Protein AF-A0A699TS82-F1 (afdb_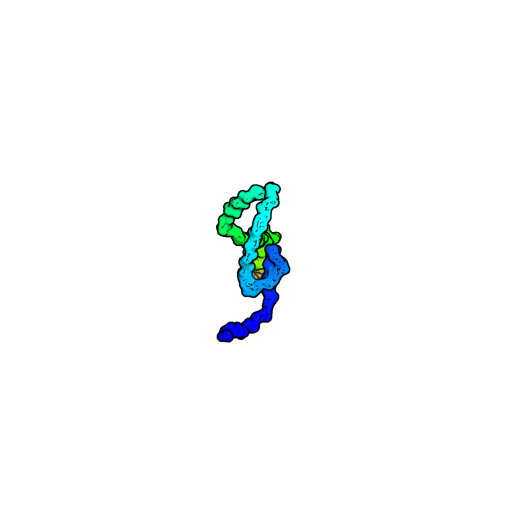monomer_lite)

pLDDT: mean 70.6, std 19.47, range [32.31, 97.19]

Radius of gyration: 47.38 Å; chains: 1; bounding box: 120×33×120 Å

Organism: Tanacetum cinerariifolium (NCBI:txid118510)

Sequence (132 aa):
PINKKAYDGSLPLCNQCKLHHSRSCTVKYGNCKKVGHIIQNFKTPATAKNQQTRTCYECGSLSHYKSECPIVKFHKHMDMIHEMVRASKPKTMQDAIEIATKLRNKRVSTLVECQTKNKKRLDNTSKKNQNQ

Secondary structure (DSSP, 8-state):
--------S-PPBPTTT--B-SS----------------------S-------B--TTT--SBS-GGG-HHHHHHHHHHHHHHHHHHS--HHHHHHHHHHHHHHHHHHHHHHHHHHHHHHHHHHHHHHHTT-

InterPro domains:
  IPR001878 Zinc finger, CCHC-type [PS50158] (56-70)
  IPR036875 Zinc finger, CCHC-type superfamily [SSF57756] (30-70)

Structure (mmCIF, N/CA/C/O backbone):
data_AF-A0A699TS82-F1
#
_entry.id   AF-A0A699TS82-F1
#
loop_
_atom_site.group_PDB
_atom_site.id
_atom_site.type_symbol
_atom_site.label_atom_id
_atom_site.label_alt_id
_atom_site.label_comp_id
_atom_site.label_asym_id
_atom_site.label_entity_id
_atom_site.label_seq_id
_atom_site.pdbx_PDB_ins_code
_atom_site.Cartn_x
_atom_site.Cartn_y
_atom_site.Cartn_z
_atom_site.occupancy
_atom_site.B_iso_or_equiv
_atom_site.auth_seq_id
_atom_site.auth_comp_id
_atom_site.auth_asym_id
_atom_site.auth_atom_id
_atom_site.pdbx_PDB_model_num
ATOM 1 N N . PRO A 1 1 ? 66.066 17.798 -40.538 1.00 48.19 1 PRO A N 1
ATOM 2 C CA . PRO A 1 1 ? 65.935 17.254 -39.167 1.00 48.19 1 PRO A CA 1
ATOM 3 C C . PRO A 1 1 ? 64.855 17.997 -38.360 1.00 48.19 1 PRO A C 1
ATOM 5 O O . PRO A 1 1 ? 65.165 18.995 -37.728 1.00 48.19 1 PRO A O 1
ATOM 8 N N . ILE A 1 2 ? 63.604 17.518 -38.391 1.00 38.41 2 ILE A N 1
ATOM 9 C CA . ILE A 1 2 ? 62.569 17.819 -37.388 1.00 38.41 2 ILE A CA 1
ATOM 10 C C . ILE A 1 2 ? 61.769 16.517 -37.187 1.00 38.41 2 ILE A C 1
ATOM 12 O O . ILE A 1 2 ? 61.080 16.044 -38.081 1.00 38.41 2 ILE A O 1
ATOM 16 N N . ASN A 1 3 ? 62.059 15.914 -36.031 1.00 35.16 3 ASN A N 1
ATOM 17 C CA . ASN A 1 3 ? 61.348 14.930 -35.207 1.00 35.16 3 ASN A CA 1
ATOM 18 C C . ASN A 1 3 ? 60.663 13.678 -35.812 1.00 35.16 3 ASN A C 1
ATOM 20 O O . ASN A 1 3 ? 59.538 13.681 -36.298 1.00 35.16 3 ASN A O 1
ATOM 24 N N . LYS A 1 4 ? 61.284 12.526 -35.514 1.00 48.78 4 LYS A N 1
ATOM 25 C CA . LYS A 1 4 ? 60.573 11.272 -35.233 1.00 48.78 4 LYS A CA 1
ATOM 26 C C . LYS A 1 4 ? 59.625 11.496 -34.046 1.00 48.78 4 LYS A C 1
ATOM 28 O O . LYS A 1 4 ? 60.084 11.833 -32.956 1.00 48.78 4 LYS A O 1
ATOM 33 N N . LYS A 1 5 ? 58.329 11.255 -34.235 1.00 46.62 5 LYS A N 1
ATOM 34 C CA . LYS A 1 5 ? 57.429 10.840 -33.153 1.00 46.62 5 LYS A CA 1
ATOM 35 C C . LYS A 1 5 ? 56.789 9.522 -33.562 1.00 46.62 5 LYS A C 1
ATOM 37 O O . LYS A 1 5 ? 56.192 9.426 -34.629 1.00 46.62 5 LYS A O 1
ATOM 42 N N . ALA A 1 6 ? 56.995 8.516 -32.721 1.00 49.28 6 ALA A N 1
ATOM 43 C CA . ALA A 1 6 ? 56.302 7.245 -32.782 1.00 49.28 6 ALA A CA 1
ATOM 44 C C . ALA A 1 6 ? 54.793 7.490 -32.649 1.00 49.28 6 ALA A C 1
ATOM 46 O O . ALA A 1 6 ? 54.363 8.217 -31.753 1.00 4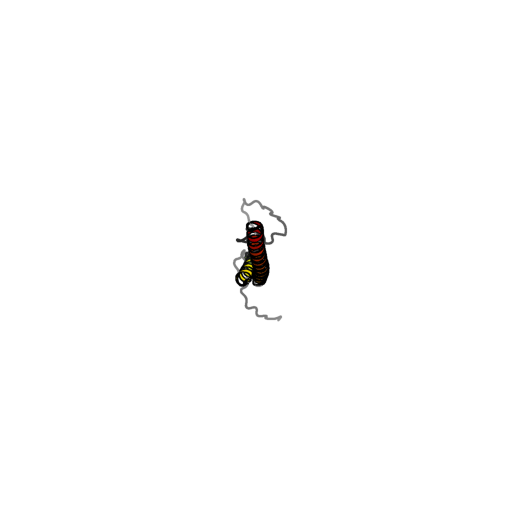9.28 6 ALA A O 1
ATOM 47 N N . TYR A 1 7 ? 54.005 6.886 -33.534 1.00 43.22 7 TYR A N 1
ATOM 48 C CA . TYR A 1 7 ? 52.602 6.623 -33.261 1.00 43.22 7 TYR A CA 1
ATOM 49 C C . TYR A 1 7 ? 52.289 5.202 -33.714 1.00 43.22 7 TYR A C 1
ATOM 51 O O . TYR A 1 7 ? 52.394 4.864 -34.892 1.00 43.22 7 TYR A O 1
ATOM 59 N N . ASP A 1 8 ? 51.984 4.394 -32.712 1.00 45.22 8 ASP A N 1
ATOM 60 C CA . ASP A 1 8 ? 51.622 2.990 -32.753 1.00 45.22 8 ASP A CA 1
ATOM 61 C C . ASP A 1 8 ? 50.093 2.913 -32.842 1.00 45.22 8 ASP A C 1
ATOM 63 O O . ASP A 1 8 ? 49.381 2.943 -31.839 1.00 45.22 8 ASP A O 1
ATOM 67 N N . GLY A 1 9 ? 49.574 2.977 -34.067 1.00 54.72 9 GLY A N 1
ATOM 68 C CA . GLY A 1 9 ? 48.139 2.968 -34.326 1.00 54.72 9 GLY A CA 1
ATOM 69 C C . GLY A 1 9 ? 47.851 2.742 -35.803 1.00 54.72 9 GLY A C 1
ATOM 70 O O . GLY A 1 9 ? 48.459 3.373 -36.669 1.00 54.72 9 GLY A O 1
ATOM 71 N N . SER A 1 10 ? 46.937 1.819 -36.103 1.00 54.81 10 SER A N 1
ATOM 72 C CA . SER A 1 10 ? 46.523 1.479 -37.464 1.00 54.81 10 SER A CA 1
ATOM 73 C C . SER A 1 10 ? 46.065 2.738 -38.208 1.00 54.81 10 SER A C 1
ATOM 75 O O . SER A 1 10 ? 45.036 3.327 -37.883 1.00 54.81 10 SER A O 1
ATOM 77 N N . LEU A 1 11 ? 46.845 3.170 -39.200 1.00 59.19 11 LEU A N 1
ATOM 78 C CA . LEU A 1 11 ? 46.515 4.302 -40.069 1.00 59.19 11 LEU A CA 1
ATOM 79 C C . LEU A 1 11 ? 45.097 4.114 -40.648 1.00 59.19 11 LEU A C 1
ATOM 81 O O . LEU A 1 11 ? 44.774 2.999 -41.058 1.00 59.19 11 LEU A O 1
ATOM 85 N N . PRO A 1 12 ? 44.234 5.142 -40.724 1.00 60.56 12 PRO A N 1
ATOM 86 C CA . PRO A 1 12 ? 42.902 4.972 -41.295 1.00 60.56 12 PRO A CA 1
ATOM 87 C C . PRO A 1 12 ? 43.003 4.591 -42.780 1.00 60.56 12 PRO A C 1
ATOM 89 O O . PRO A 1 12 ? 43.691 5.250 -43.564 1.00 60.56 12 PRO A O 1
ATOM 92 N N . LEU A 1 13 ? 42.325 3.505 -43.162 1.00 55.41 13 LEU A N 1
ATOM 93 C CA . LEU A 1 13 ? 42.234 3.058 -44.550 1.00 55.41 13 LEU A CA 1
ATOM 94 C C . LEU A 1 13 ? 41.359 4.036 -45.338 1.00 55.41 13 LEU A C 1
ATOM 96 O O . LEU A 1 13 ? 40.202 4.279 -44.989 1.00 55.41 13 LEU A O 1
ATOM 100 N N . CYS A 1 14 ? 41.880 4.575 -46.435 1.00 61.41 14 CYS A N 1
ATOM 101 C CA . CYS A 1 14 ? 41.070 5.390 -47.325 1.00 61.41 14 CYS A CA 1
ATOM 102 C C . CYS A 1 14 ? 40.180 4.494 -48.201 1.00 61.41 14 CYS A C 1
ATOM 104 O O . CYS A 1 14 ? 40.668 3.730 -49.035 1.00 61.41 14 CYS A O 1
ATOM 106 N N . ASN A 1 15 ? 38.856 4.629 -48.071 1.00 55.56 15 ASN A N 1
ATOM 107 C CA . ASN A 1 15 ? 37.900 3.840 -48.856 1.00 55.56 15 ASN A CA 1
ATOM 108 C C . ASN A 1 15 ? 37.988 4.087 -50.372 1.00 55.56 15 ASN A C 1
ATOM 110 O O . ASN A 1 15 ? 37.613 3.191 -51.133 1.00 55.56 15 ASN A O 1
ATOM 114 N N . GLN A 1 16 ? 38.490 5.258 -50.789 1.00 60.66 16 GLN A N 1
ATOM 115 C CA . GLN A 1 16 ? 38.621 5.658 -52.194 1.00 60.66 16 GLN A CA 1
ATOM 116 C C . GLN A 1 16 ? 39.860 5.067 -52.882 1.00 60.66 16 GLN A C 1
ATOM 118 O O . GLN A 1 16 ? 39.746 4.633 -54.022 1.00 60.66 16 GLN A O 1
ATOM 123 N N . CYS A 1 17 ? 41.023 5.021 -52.220 1.00 64.25 17 CYS A N 1
ATOM 124 C CA . CYS A 1 17 ? 42.268 4.518 -52.826 1.00 64.25 17 CYS A CA 1
ATOM 125 C C . CYS A 1 17 ? 42.749 3.164 -52.278 1.00 64.25 17 CYS A C 1
ATOM 127 O O . CYS A 1 17 ? 43.729 2.632 -52.785 1.00 64.25 17 CYS A O 1
ATOM 129 N N . LYS A 1 18 ? 42.072 2.603 -51.265 1.00 66.12 18 LYS A N 1
ATOM 130 C CA . LYS A 1 18 ? 42.423 1.334 -50.595 1.00 66.12 18 LYS A CA 1
ATOM 131 C C . LYS A 1 18 ? 43.840 1.297 -49.997 1.00 66.12 18 LYS A C 1
ATOM 133 O O . LYS A 1 18 ? 44.406 0.222 -49.841 1.00 66.12 18 LYS A O 1
ATOM 138 N N . LEU A 1 19 ? 44.401 2.449 -49.624 1.00 59.16 19 LEU A N 1
ATOM 139 C CA . LEU A 1 19 ? 45.713 2.559 -48.978 1.00 59.16 19 LEU A CA 1
ATOM 140 C C . LEU A 1 19 ? 45.624 3.258 -47.615 1.00 59.16 19 LEU A C 1
ATOM 142 O O . LEU A 1 19 ? 44.696 4.025 -47.336 1.00 59.16 19 LEU A O 1
ATOM 146 N N . HIS A 1 20 ? 46.615 2.976 -46.770 1.00 57.66 20 HIS A N 1
ATOM 147 C CA . HIS A 1 20 ? 46.794 3.566 -45.447 1.00 57.66 20 HIS A CA 1
ATOM 148 C C . HIS A 1 20 ? 47.672 4.821 -45.545 1.00 57.66 20 HIS A C 1
ATOM 150 O O . HIS A 1 20 ? 48.809 4.751 -46.012 1.00 57.66 20 HIS A O 1
ATOM 156 N N . HIS A 1 21 ? 47.168 5.971 -45.093 1.00 59.41 21 HIS A N 1
ATOM 157 C CA . HIS A 1 21 ? 47.900 7.239 -45.153 1.00 59.41 21 HIS A CA 1
ATOM 158 C C . HIS A 1 21 ? 47.938 7.927 -43.787 1.00 59.41 21 HIS A C 1
ATOM 160 O O . HIS A 1 21 ? 46.962 7.916 -43.044 1.00 59.41 21 HIS A O 1
ATOM 166 N N . SER A 1 22 ? 49.068 8.563 -43.471 1.00 44.47 22 SER A N 1
ATOM 167 C CA . SER A 1 22 ? 49.269 9.350 -42.242 1.00 44.47 22 SER A CA 1
ATOM 168 C C . SER A 1 22 ? 48.753 10.789 -42.338 1.00 44.47 22 SER A C 1
ATOM 170 O O . SER A 1 22 ? 48.759 11.518 -41.348 1.00 44.47 22 SER A O 1
ATOM 172 N N . ARG A 1 23 ? 48.290 11.208 -43.522 1.00 53.88 23 ARG A N 1
ATOM 173 C CA . ARG A 1 23 ? 47.688 12.519 -43.807 1.00 53.88 23 ARG A CA 1
ATOM 174 C C . ARG A 1 23 ? 46.455 12.371 -44.702 1.00 53.88 23 ARG A C 1
ATOM 176 O O . ARG A 1 23 ? 46.252 11.325 -45.316 1.00 53.88 23 ARG A O 1
ATOM 183 N N . SER A 1 24 ? 45.648 13.433 -44.772 1.00 52.69 24 SER A N 1
ATOM 184 C CA . SER A 1 24 ? 44.478 13.538 -45.650 1.00 52.69 24 SER A CA 1
ATOM 185 C C . SER A 1 24 ? 44.846 13.217 -47.102 1.00 52.69 24 SER A C 1
ATOM 187 O O . SER A 1 24 ? 45.826 13.720 -47.646 1.00 52.69 24 SER A O 1
ATOM 189 N N . CYS A 1 25 ? 44.067 12.322 -47.708 1.00 55.59 25 CYS A N 1
ATOM 190 C CA . CYS A 1 25 ? 44.349 11.759 -49.020 1.00 55.59 25 CYS A CA 1
ATOM 191 C C . CYS A 1 25 ? 44.026 12.779 -50.124 1.00 55.59 25 CYS A C 1
ATOM 193 O O . CYS A 1 25 ? 42.860 13.061 -50.392 1.00 55.59 25 CYS A O 1
ATOM 195 N N . THR A 1 26 ? 45.048 13.337 -50.773 1.00 52.75 26 THR A N 1
ATOM 196 C CA . THR A 1 26 ? 44.892 14.292 -51.885 1.00 52.75 26 THR A CA 1
ATOM 197 C C . THR A 1 26 ? 44.866 13.560 -53.232 1.00 52.75 26 THR A C 1
ATOM 199 O O . THR A 1 26 ? 45.722 13.776 -54.089 1.00 52.75 26 THR A O 1
ATOM 202 N N . VAL A 1 27 ? 43.914 12.644 -53.430 1.00 56.28 27 VAL A N 1
ATOM 203 C CA . VAL A 1 27 ? 43.774 11.919 -54.706 1.00 56.28 27 VAL A CA 1
ATOM 204 C C . VAL A 1 27 ? 43.010 12.785 -55.709 1.00 56.28 27 VAL A C 1
ATOM 206 O O . VAL A 1 27 ? 41.825 13.059 -55.541 1.00 56.28 27 VAL A O 1
ATOM 209 N N . LYS A 1 28 ? 43.695 13.217 -56.772 1.00 50.22 28 LYS A N 1
ATOM 210 C CA . LYS A 1 28 ? 43.083 13.860 -57.943 1.00 50.22 28 LYS A CA 1
ATOM 211 C C . LYS A 1 28 ? 42.791 12.787 -58.994 1.00 50.22 28 LYS A C 1
ATOM 213 O O . LYS A 1 28 ? 43.728 12.236 -59.562 1.00 50.22 28 LYS A O 1
ATOM 218 N N . TYR A 1 29 ? 41.519 12.495 -59.264 1.00 45.28 29 TYR A N 1
ATOM 219 C CA . TYR A 1 29 ? 41.133 11.620 -60.378 1.00 45.28 29 TYR A CA 1
ATOM 220 C C . TYR A 1 29 ? 40.921 12.443 -61.652 1.00 45.28 29 TYR A C 1
ATOM 222 O O . TYR A 1 29 ? 40.102 13.360 -61.681 1.00 45.28 29 TYR A O 1
ATOM 230 N N . GLY A 1 30 ? 41.663 12.106 -62.707 1.00 47.84 30 GLY A N 1
ATOM 231 C CA . GLY A 1 30 ? 41.449 12.621 -64.053 1.00 47.84 30 GLY A CA 1
ATOM 232 C C . GLY A 1 30 ? 40.405 11.781 -64.788 1.00 47.84 30 GLY A C 1
ATOM 233 O O . GLY A 1 30 ? 40.613 10.595 -65.013 1.00 47.84 30 GLY A O 1
ATOM 234 N N . ASN A 1 31 ? 39.322 12.437 -65.208 1.00 39.66 31 ASN A N 1
ATOM 235 C CA . ASN A 1 31 ? 38.411 12.028 -66.284 1.00 39.66 31 ASN A CA 1
ATOM 236 C C . ASN A 1 31 ? 37.437 10.864 -65.999 1.00 39.66 31 ASN A C 1
ATOM 238 O O . ASN A 1 31 ? 37.502 9.809 -66.628 1.00 39.66 31 ASN A O 1
ATOM 242 N N . CYS A 1 32 ? 36.410 11.111 -65.179 1.00 40.19 32 CYS A N 1
ATOM 243 C CA . CYS A 1 32 ? 35.167 10.332 -65.237 1.00 40.19 32 CYS A CA 1
ATOM 244 C C . CYS A 1 32 ? 34.369 10.698 -66.505 1.00 40.19 32 CYS A C 1
ATOM 246 O O . CYS A 1 32 ? 33.495 11.560 -66.474 1.00 40.19 32 CYS A O 1
ATOM 248 N N . LYS A 1 33 ? 34.656 10.041 -67.634 1.00 43.47 33 LYS A N 1
ATOM 249 C CA . LYS A 1 33 ? 33.752 9.989 -68.795 1.00 43.47 33 LYS A CA 1
ATOM 250 C C . LYS A 1 33 ? 32.943 8.693 -68.731 1.00 43.47 33 LYS A C 1
ATOM 252 O O . LYS A 1 33 ? 33.384 7.686 -69.271 1.00 43.47 33 LYS A O 1
ATOM 257 N N . LYS A 1 34 ? 31.773 8.709 -68.087 1.00 36.84 34 LYS A N 1
ATOM 258 C CA . LYS A 1 34 ? 30.682 7.754 -68.352 1.00 36.84 34 LYS A CA 1
ATOM 259 C C . LYS A 1 34 ? 29.342 8.394 -67.983 1.00 36.84 34 LYS A C 1
ATOM 261 O O . LYS A 1 34 ? 29.134 8.832 -66.857 1.00 36.84 34 LYS A O 1
ATOM 266 N N . VAL A 1 35 ? 28.494 8.497 -69.004 1.00 41.03 35 VAL A N 1
ATOM 267 C CA . VAL A 1 35 ? 27.107 8.968 -68.979 1.00 41.03 35 VAL A CA 1
ATOM 268 C C . VAL A 1 35 ? 26.287 8.092 -68.036 1.00 41.03 35 VAL A C 1
ATOM 270 O O . VAL A 1 35 ? 26.382 6.870 -68.104 1.00 41.03 35 VAL A O 1
ATOM 273 N N . GLY A 1 36 ? 25.463 8.730 -67.203 1.00 41.66 36 GLY A N 1
ATOM 274 C CA . GLY A 1 36 ? 24.403 8.053 -66.459 1.00 41.66 36 GLY A CA 1
ATOM 275 C C . GLY A 1 36 ? 24.648 7.883 -64.964 1.00 41.66 36 GLY A C 1
ATOM 276 O O . GLY A 1 36 ? 24.508 6.783 -64.469 1.00 41.66 36 GLY A O 1
ATOM 277 N N . HIS A 1 37 ? 24.949 8.957 -64.233 1.00 32.31 37 HIS A N 1
ATOM 278 C CA . HIS A 1 37 ? 24.420 9.143 -62.879 1.00 32.31 37 HIS A CA 1
ATOM 279 C C . HIS A 1 37 ? 24.237 10.644 -62.660 1.00 32.31 37 HIS A C 1
ATOM 281 O O . HIS A 1 37 ? 25.196 11.413 -62.613 1.00 32.31 37 HIS A O 1
ATOM 287 N N . ILE A 1 38 ? 22.973 11.059 -62.608 1.00 39.62 38 ILE A N 1
ATOM 288 C CA . ILE A 1 38 ? 22.551 12.404 -62.229 1.00 39.62 38 ILE A CA 1
ATOM 289 C C . ILE A 1 38 ? 23.209 12.724 -60.883 1.00 39.62 38 ILE A C 1
ATOM 291 O O . ILE A 1 38 ? 23.088 11.948 -59.935 1.00 39.62 38 ILE A O 1
ATOM 295 N N . ILE A 1 39 ? 23.910 13.859 -60.806 1.00 41.28 39 ILE A N 1
ATOM 296 C CA . ILE A 1 39 ? 24.359 14.445 -59.543 1.00 41.28 39 ILE A CA 1
ATOM 297 C C . ILE A 1 39 ? 23.090 14.823 -58.785 1.00 41.28 39 ILE A C 1
ATOM 299 O O . ILE A 1 39 ? 22.565 15.929 -58.918 1.00 41.28 39 ILE A O 1
ATOM 303 N N . GLN A 1 40 ? 22.566 13.889 -57.998 1.00 45.66 40 GLN A N 1
ATOM 304 C CA . GLN A 1 40 ? 21.637 14.242 -56.949 1.00 45.66 40 GLN A CA 1
ATOM 305 C C . GLN A 1 40 ? 22.485 14.924 -55.883 1.00 45.66 40 GLN A C 1
ATOM 307 O O . GLN A 1 40 ? 23.100 14.283 -55.033 1.00 45.66 40 GLN A O 1
ATOM 312 N N . ASN A 1 41 ? 22.575 16.251 -55.991 1.00 42.34 41 ASN A N 1
ATOM 313 C CA . ASN A 1 41 ? 22.978 17.114 -54.897 1.00 42.34 41 ASN A CA 1
ATOM 314 C C . ASN A 1 41 ? 21.979 16.890 -53.754 1.00 42.34 41 ASN A C 1
ATOM 316 O O . ASN A 1 41 ? 21.072 17.693 -53.547 1.00 42.34 41 ASN A O 1
ATOM 320 N N . PHE A 1 42 ? 22.140 15.807 -52.991 1.00 37.72 42 PHE A N 1
ATOM 321 C CA . PHE A 1 42 ? 21.587 15.712 -51.650 1.00 37.72 42 PHE A CA 1
ATOM 322 C C . PHE A 1 42 ? 22.420 16.616 -50.751 1.00 37.72 42 PHE A C 1
ATOM 324 O O . PHE A 1 42 ? 23.210 16.196 -49.909 1.00 37.72 42 PHE A O 1
ATOM 331 N N . LYS A 1 43 ? 22.210 17.915 -50.948 1.00 54.84 43 LYS A N 1
ATOM 332 C CA . LYS A 1 43 ? 22.258 18.853 -49.849 1.00 54.84 43 LYS A CA 1
ATOM 333 C C . LYS A 1 43 ? 21.063 18.505 -48.964 1.00 54.84 43 LYS A C 1
ATOM 335 O O . LYS A 1 43 ? 19.946 18.932 -49.227 1.00 54.84 43 LYS A O 1
ATOM 340 N N . THR A 1 44 ? 21.308 17.715 -47.929 1.00 44.91 44 THR A N 1
ATOM 341 C CA . THR A 1 44 ? 20.404 17.599 -46.780 1.00 44.91 44 THR A CA 1
ATOM 342 C C . THR A 1 44 ? 21.179 17.938 -45.510 1.00 44.91 44 THR A C 1
ATOM 344 O O . THR A 1 44 ? 22.394 17.730 -45.459 1.00 44.91 44 THR A O 1
ATOM 347 N N . PRO A 1 45 ? 20.513 18.585 -44.541 1.00 39.50 45 PRO A N 1
ATOM 348 C CA . PRO A 1 45 ? 21.130 19.528 -43.624 1.00 39.50 45 PRO A CA 1
ATOM 349 C C . PRO A 1 45 ? 21.935 18.824 -42.540 1.00 39.50 45 PRO A C 1
ATOM 351 O O . PRO A 1 45 ? 21.684 17.671 -42.193 1.00 39.50 45 PRO A O 1
ATOM 354 N N . ALA A 1 46 ? 22.851 19.576 -41.935 1.00 47.38 46 ALA A N 1
ATOM 355 C CA . ALA A 1 46 ? 23.306 19.295 -40.585 1.00 47.38 46 ALA A CA 1
ATOM 356 C C . ALA A 1 46 ? 22.103 18.924 -39.690 1.00 47.38 46 ALA A C 1
ATOM 358 O O . ALA A 1 46 ? 21.092 19.619 -39.722 1.00 47.38 46 ALA A O 1
ATOM 359 N N . THR A 1 47 ? 22.262 17.869 -38.882 1.00 52.38 47 THR A N 1
ATOM 360 C CA . THR A 1 47 ? 21.311 17.250 -37.929 1.00 52.38 47 THR A CA 1
ATOM 361 C C . THR A 1 47 ? 20.569 15.996 -38.404 1.00 52.38 47 THR A C 1
ATOM 363 O O . THR A 1 47 ? 19.365 15.975 -38.610 1.00 52.38 47 THR A O 1
ATOM 366 N N . ALA A 1 48 ? 21.272 14.868 -38.373 1.00 48.03 48 ALA A N 1
ATOM 367 C CA . ALA A 1 48 ? 20.662 13.626 -37.917 1.00 48.03 48 ALA A CA 1
ATOM 368 C C . ALA A 1 48 ? 21.540 13.090 -36.789 1.00 48.03 48 ALA A C 1
ATOM 370 O O . ALA A 1 48 ? 22.500 12.360 -37.019 1.00 48.03 48 ALA A O 1
ATOM 371 N N . LYS A 1 49 ? 21.239 13.498 -35.547 1.00 49.28 49 LYS A N 1
ATOM 372 C CA . LYS A 1 49 ? 21.629 12.677 -34.399 1.00 49.28 49 LYS A CA 1
ATOM 373 C C . LYS A 1 49 ? 21.044 11.304 -34.704 1.00 49.28 49 LYS A C 1
ATOM 375 O O . LYS A 1 49 ? 19.833 11.186 -34.848 1.00 49.28 49 LYS A O 1
ATOM 380 N N . ASN A 1 50 ? 21.896 10.311 -34.866 1.00 50.81 50 ASN A N 1
ATOM 381 C CA . ASN A 1 50 ? 21.570 8.897 -34.899 1.00 50.81 50 ASN A CA 1
ATOM 382 C C . ASN A 1 50 ? 20.858 8.550 -33.583 1.00 50.81 50 ASN A C 1
ATOM 384 O O . ASN A 1 50 ? 21.458 8.094 -32.613 1.00 50.81 50 ASN A O 1
ATOM 388 N N . GLN A 1 51 ? 19.562 8.855 -33.544 1.00 56.38 51 GLN A N 1
ATOM 389 C CA . GLN A 1 51 ? 18.612 8.427 -32.538 1.00 56.38 51 GLN A CA 1
ATOM 390 C C . GLN A 1 51 ? 18.426 6.933 -32.765 1.00 56.38 51 GLN A C 1
ATOM 392 O O . GLN A 1 51 ? 17.484 6.508 -33.426 1.00 56.38 51 GLN A O 1
ATOM 397 N N . GLN A 1 52 ? 19.364 6.132 -32.259 1.00 57.66 52 GLN A N 1
ATOM 398 C CA . GLN A 1 52 ? 19.079 4.740 -31.960 1.00 57.66 52 GLN A CA 1
ATOM 399 C C . GLN A 1 52 ? 17.844 4.774 -31.064 1.00 57.66 52 GLN A C 1
ATOM 401 O O . GLN A 1 52 ? 17.924 5.200 -29.912 1.00 57.66 52 GLN A O 1
ATOM 406 N N . THR A 1 53 ? 16.692 4.492 -31.655 1.00 54.56 53 THR A N 1
ATOM 407 C CA . THR A 1 53 ? 15.381 4.638 -31.045 1.00 54.56 53 THR A CA 1
ATOM 408 C C . THR A 1 53 ? 15.382 3.796 -29.773 1.00 54.56 53 THR A C 1
ATOM 410 O O . THR A 1 53 ? 15.389 2.569 -29.841 1.00 54.56 53 THR A O 1
ATOM 413 N N . ARG A 1 54 ? 15.506 4.439 -28.604 1.00 64.94 54 ARG A N 1
ATOM 414 C CA . ARG A 1 54 ? 15.616 3.752 -27.314 1.00 64.94 54 ARG A CA 1
ATOM 415 C C . ARG A 1 54 ? 14.218 3.285 -26.932 1.00 64.94 54 ARG A C 1
ATOM 417 O O . ARG A 1 54 ? 13.502 3.974 -26.218 1.00 64.94 54 ARG A O 1
ATOM 424 N N . THR A 1 55 ? 13.805 2.148 -27.472 1.00 72.44 55 THR A N 1
ATOM 425 C CA . THR A 1 55 ? 12.506 1.533 -27.198 1.00 72.44 55 THR A CA 1
ATOM 426 C C . THR A 1 55 ? 12.521 0.872 -25.816 1.00 72.44 55 THR A C 1
ATOM 428 O O . THR A 1 55 ? 13.235 -0.106 -25.584 1.00 72.44 55 THR A O 1
ATOM 431 N N . CYS A 1 56 ? 11.727 1.382 -24.883 1.00 83.94 56 CYS A N 1
ATOM 432 C CA . CYS A 1 56 ? 11.450 0.763 -23.601 1.00 83.94 56 CYS A CA 1
ATOM 433 C C . CYS A 1 56 ? 10.426 -0.359 -23.786 1.00 83.94 56 CYS A C 1
ATOM 435 O O . CYS A 1 56 ? 9.252 -0.097 -24.029 1.00 83.94 56 CYS A O 1
ATOM 437 N N . TYR A 1 57 ? 10.848 -1.608 -23.599 1.00 80.00 57 TYR A N 1
ATOM 438 C CA . TYR A 1 57 ? 9.968 -2.777 -23.716 1.00 80.00 57 TYR A CA 1
ATOM 439 C C . TYR A 1 57 ? 8.884 -2.877 -22.628 1.00 80.00 57 TYR A C 1
ATOM 441 O O . TYR A 1 57 ? 7.952 -3.652 -22.780 1.00 80.00 57 TYR A O 1
ATOM 449 N N . GLU A 1 58 ? 8.991 -2.107 -21.541 1.00 82.75 58 GLU A N 1
ATOM 450 C CA . GLU A 1 58 ? 8.025 -2.131 -20.427 1.00 82.75 58 GLU A CA 1
ATOM 451 C C . GLU A 1 58 ? 6.901 -1.109 -20.591 1.00 82.75 58 GLU A C 1
ATOM 453 O O . GLU A 1 58 ? 5.776 -1.353 -20.176 1.00 82.75 58 GLU A O 1
ATOM 458 N N . CYS A 1 59 ? 7.193 0.049 -21.191 1.00 87.75 59 CYS A N 1
ATOM 459 C CA . CYS A 1 59 ? 6.210 1.123 -21.361 1.00 87.75 59 CYS A CA 1
ATOM 460 C C . CYS A 1 59 ? 5.934 1.490 -22.824 1.00 87.75 59 CYS A C 1
ATOM 462 O O . CYS A 1 59 ? 5.160 2.405 -23.084 1.00 87.75 59 CYS A O 1
ATOM 464 N N . GLY A 1 60 ? 6.603 0.837 -23.779 1.00 83.56 60 GLY A N 1
ATOM 465 C CA . GLY A 1 60 ? 6.485 1.111 -25.214 1.00 83.56 60 GLY A CA 1
ATOM 466 C C . GLY A 1 60 ? 7.103 2.439 -25.672 1.00 83.56 60 GLY A C 1
ATOM 467 O O . GLY A 1 60 ? 7.039 2.764 -26.854 1.00 83.56 60 GLY A O 1
ATOM 468 N N . SER A 1 61 ? 7.707 3.222 -24.770 1.00 82.00 61 SER A N 1
ATOM 469 C CA . SER A 1 61 ? 8.281 4.527 -25.114 1.00 82.00 61 SER A CA 1
ATOM 470 C C . SER A 1 61 ? 9.522 4.390 -25.989 1.00 82.00 61 SER A C 1
ATOM 472 O O . SER A 1 61 ? 10.408 3.611 -25.677 1.00 82.00 61 SER A O 1
ATOM 474 N N . LEU A 1 62 ? 9.656 5.224 -27.018 1.00 79.06 62 LEU A N 1
ATOM 475 C CA . LEU A 1 62 ? 10.852 5.298 -27.868 1.00 79.06 62 LEU A CA 1
ATOM 476 C C . LEU A 1 62 ? 11.970 6.190 -27.288 1.00 79.06 62 LEU A C 1
ATOM 478 O O . LEU A 1 62 ? 12.997 6.396 -27.940 1.00 79.06 62 LEU A O 1
ATOM 482 N N . SER A 1 63 ? 11.759 6.756 -26.092 1.00 80.81 63 SER A N 1
ATOM 483 C CA . SER A 1 63 ? 12.637 7.779 -25.510 1.00 80.81 63 SER A CA 1
ATOM 484 C C . SER A 1 63 ? 13.747 7.257 -24.594 1.00 80.81 63 SER A C 1
ATOM 486 O O . SER A 1 63 ? 14.742 7.954 -24.409 1.00 80.81 63 SER A O 1
ATOM 488 N N . HIS A 1 64 ? 13.606 6.067 -24.006 1.00 83.00 64 HIS A N 1
ATOM 489 C CA . HIS A 1 64 ? 14.513 5.566 -22.968 1.00 83.00 64 HIS A CA 1
ATOM 490 C C . HIS A 1 64 ? 14.570 4.035 -22.939 1.00 83.00 64 HIS A C 1
ATOM 492 O O . HIS A 1 64 ? 13.650 3.355 -23.378 1.00 83.00 64 HIS A O 1
ATOM 498 N N . TYR A 1 65 ? 15.643 3.468 -22.384 1.00 82.19 65 TYR A N 1
ATOM 499 C CA . TYR A 1 65 ? 15.744 2.017 -22.179 1.00 82.19 65 TYR A CA 1
ATOM 500 C C . TYR A 1 65 ? 14.992 1.569 -20.917 1.00 82.19 65 TYR A C 1
ATOM 502 O O . TYR A 1 65 ? 14.756 2.360 -20.007 1.00 82.19 65 TYR A O 1
ATOM 510 N N . LYS A 1 66 ? 14.684 0.269 -20.809 1.00 82.00 66 LYS A N 1
ATOM 511 C CA . LYS A 1 66 ? 14.009 -0.337 -19.641 1.00 82.00 66 LYS A CA 1
ATOM 512 C C . LYS A 1 66 ? 14.632 0.054 -18.288 1.00 82.00 66 LYS A C 1
ATOM 514 O O . LYS A 1 66 ? 13.904 0.261 -17.323 1.00 82.00 66 LYS A O 1
ATOM 519 N N . SER A 1 67 ? 15.957 0.194 -18.215 1.00 80.31 67 SER A N 1
ATOM 520 C CA . SER A 1 67 ? 16.692 0.605 -17.004 1.00 80.31 67 SER A CA 1
ATOM 521 C C . SER A 1 67 ? 16.361 2.024 -16.524 1.00 80.31 67 SER A C 1
ATOM 523 O O . SER A 1 67 ? 16.413 2.313 -15.329 1.00 80.31 67 SER A O 1
ATOM 525 N N . GLU A 1 68 ? 16.004 2.909 -17.447 1.00 82.56 68 GLU A N 1
ATOM 526 C CA . GLU A 1 68 ? 15.666 4.307 -17.181 1.00 82.56 68 GLU A CA 1
ATOM 527 C C . GLU A 1 68 ? 14.152 4.497 -16.986 1.00 82.56 68 GLU A C 1
ATOM 529 O O . GLU A 1 68 ? 13.721 5.571 -16.564 1.00 82.56 68 GLU A O 1
ATOM 534 N N . CYS A 1 69 ? 13.353 3.450 -17.226 1.00 87.50 69 CYS A N 1
ATOM 535 C CA . CYS A 1 69 ? 11.900 3.520 -17.226 1.00 87.50 69 CYS A CA 1
ATOM 536 C C . CYS A 1 69 ? 11.318 3.867 -15.848 1.00 87.50 69 CYS A C 1
ATOM 538 O O . CYS A 1 69 ? 11.522 3.115 -14.889 1.00 87.50 69 CYS A O 1
ATOM 540 N N . PRO A 1 70 ? 10.535 4.958 -15.737 1.00 87.25 70 PRO A N 1
ATOM 541 C CA . PRO A 1 70 ? 9.862 5.314 -14.494 1.00 87.25 70 PRO A CA 1
ATOM 542 C C . PRO A 1 70 ? 8.897 4.226 -14.016 1.00 87.25 70 PRO A C 1
ATOM 544 O O . PRO A 1 70 ? 8.891 3.913 -12.833 1.00 87.25 70 PRO A O 1
ATOM 547 N N . ILE A 1 71 ? 8.143 3.592 -14.926 1.00 87.44 71 ILE A N 1
ATOM 548 C CA . ILE A 1 71 ? 7.141 2.561 -14.589 1.00 87.44 71 ILE A CA 1
ATOM 549 C C . ILE A 1 71 ? 7.786 1.388 -13.842 1.00 87.44 71 ILE A C 1
ATOM 551 O O . ILE A 1 71 ? 7.315 0.982 -12.784 1.00 87.44 71 ILE A O 1
ATOM 555 N N . VAL A 1 72 ? 8.932 0.908 -14.330 1.00 86.81 72 VAL A N 1
ATOM 556 C CA . VAL A 1 72 ? 9.691 -0.173 -13.680 1.00 86.81 72 VAL A CA 1
ATOM 557 C C . VAL A 1 72 ? 10.166 0.234 -12.283 1.00 86.81 72 VAL A C 1
ATOM 559 O O . VAL A 1 72 ? 10.171 -0.587 -11.367 1.00 86.81 72 VAL A O 1
ATOM 562 N N . LYS A 1 73 ? 10.561 1.500 -12.097 1.00 85.69 73 LYS A N 1
ATOM 563 C CA . LYS A 1 73 ? 10.957 2.029 -10.782 1.00 85.69 73 LYS A CA 1
ATOM 564 C C . LYS A 1 73 ? 9.761 2.100 -9.827 1.00 85.69 73 LYS A C 1
ATOM 566 O O . LYS A 1 73 ? 9.913 1.744 -8.661 1.00 85.69 73 LYS A O 1
ATOM 571 N N . PHE A 1 74 ? 8.586 2.496 -10.318 1.00 85.94 74 PHE A N 1
ATOM 572 C CA . PHE A 1 74 ? 7.354 2.521 -9.528 1.00 85.94 74 PHE A CA 1
ATOM 573 C C . PHE A 1 74 ? 6.919 1.122 -9.093 1.00 85.94 74 PHE A C 1
ATOM 575 O O . PHE A 1 74 ? 6.633 0.944 -7.913 1.00 85.94 74 PHE A O 1
ATOM 582 N N . HIS A 1 75 ? 6.941 0.122 -9.980 1.00 87.75 75 HIS A N 1
ATOM 583 C CA . HIS A 1 75 ? 6.594 -1.258 -9.611 1.00 87.75 75 HIS A CA 1
ATOM 584 C C . HIS A 1 75 ? 7.476 -1.788 -8.476 1.00 87.75 75 HIS A C 1
ATOM 586 O O . HIS A 1 75 ? 6.957 -2.216 -7.453 1.00 87.75 75 HIS A O 1
ATOM 592 N N . LYS A 1 76 ? 8.802 -1.625 -8.577 1.00 87.81 76 LYS A N 1
ATOM 593 C CA . LYS A 1 76 ? 9.729 -2.036 -7.507 1.00 87.81 76 LYS A CA 1
ATOM 594 C C . LYS A 1 76 ? 9.447 -1.349 -6.169 1.00 87.81 76 LYS A C 1
ATOM 596 O O . LYS A 1 76 ? 9.591 -1.959 -5.113 1.00 87.81 76 LYS A O 1
ATOM 601 N N . HIS A 1 77 ? 9.077 -0.070 -6.203 1.00 90.44 77 HIS A N 1
ATOM 602 C CA . HIS A 1 77 ? 8.724 0.670 -4.996 1.00 90.44 77 HIS A CA 1
ATOM 603 C C . HIS A 1 77 ? 7.409 0.168 -4.384 1.00 90.44 77 HIS A C 1
ATOM 605 O O . HIS A 1 77 ? 7.334 -0.024 -3.170 1.00 90.44 77 HIS A O 1
ATOM 611 N N . MET A 1 78 ? 6.401 -0.089 -5.221 1.00 91.56 78 MET A N 1
ATOM 612 C CA . MET A 1 78 ? 5.124 -0.659 -4.788 1.00 91.56 78 MET A CA 1
ATOM 613 C C . MET A 1 78 ? 5.301 -2.056 -4.195 1.00 91.56 78 MET A C 1
ATOM 615 O O . MET A 1 78 ? 4.732 -2.324 -3.140 1.00 91.56 78 MET A O 1
ATOM 619 N N . ASP A 1 79 ? 6.135 -2.906 -4.799 1.00 91.69 79 ASP A N 1
ATOM 620 C CA . ASP A 1 79 ? 6.449 -4.241 -4.276 1.00 91.69 79 ASP A CA 1
ATOM 621 C C . ASP A 1 79 ? 7.049 -4.154 -2.866 1.00 91.69 79 ASP A C 1
ATOM 623 O O . ASP A 1 79 ? 6.609 -4.852 -1.953 1.00 91.69 79 ASP A O 1
ATOM 627 N N . MET A 1 80 ? 7.990 -3.228 -2.650 1.00 90.75 80 MET A N 1
ATOM 628 C CA . MET A 1 80 ? 8.606 -3.002 -1.338 1.00 90.75 80 MET A CA 1
ATOM 629 C C . MET A 1 80 ? 7.591 -2.540 -0.280 1.00 90.75 80 MET A C 1
ATOM 631 O O . MET A 1 80 ? 7.635 -3.004 0.861 1.00 90.75 80 MET A O 1
ATOM 635 N N . ILE A 1 81 ? 6.658 -1.652 -0.644 1.00 91.25 81 ILE A N 1
ATOM 636 C CA . ILE A 1 81 ? 5.580 -1.209 0.257 1.00 91.25 81 ILE A CA 1
ATOM 637 C C . ILE A 1 81 ? 4.624 -2.364 0.554 1.00 91.25 81 ILE A C 1
ATOM 639 O O . ILE A 1 81 ? 4.256 -2.575 1.709 1.00 91.25 81 ILE A O 1
ATOM 643 N N . HIS A 1 82 ? 4.240 -3.131 -0.465 1.00 89.75 82 HIS A N 1
ATOM 644 C CA . HIS A 1 82 ? 3.362 -4.282 -0.299 1.00 89.75 82 HIS A CA 1
ATOM 645 C C . HIS A 1 82 ? 3.958 -5.316 0.657 1.00 89.75 82 HIS A C 1
ATOM 647 O O . HIS A 1 82 ? 3.244 -5.805 1.534 1.00 89.75 82 HIS 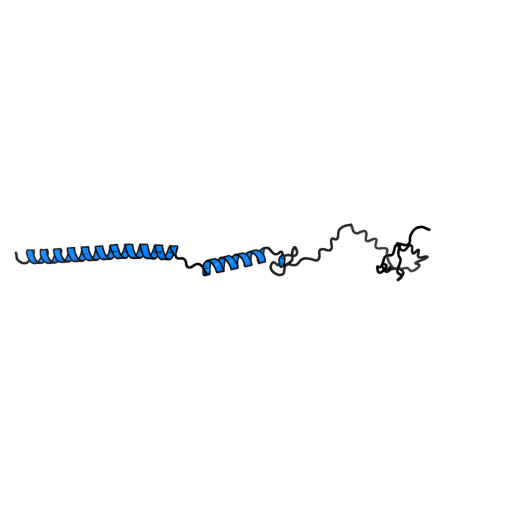A O 1
ATOM 653 N N . GLU A 1 83 ? 5.253 -5.619 0.534 1.00 88.56 83 GLU A N 1
ATOM 654 C CA . GLU A 1 83 ? 5.936 -6.520 1.467 1.00 88.56 83 GLU A CA 1
ATOM 655 C C . GLU A 1 83 ? 5.997 -5.950 2.883 1.00 88.56 83 GLU A C 1
ATOM 657 O O . GLU A 1 83 ? 5.742 -6.670 3.847 1.00 88.56 83 GLU A O 1
ATOM 662 N N . MET A 1 84 ? 6.258 -4.649 3.033 1.00 87.38 84 MET A N 1
ATOM 663 C CA . MET A 1 84 ? 6.265 -3.995 4.344 1.00 87.38 84 MET A CA 1
ATOM 664 C C . MET A 1 84 ? 4.897 -4.081 5.030 1.00 87.38 84 MET A C 1
ATOM 666 O O . MET A 1 84 ? 4.816 -4.412 6.214 1.00 87.38 84 MET A O 1
ATOM 670 N N . VAL A 1 85 ? 3.817 -3.837 4.284 1.00 84.31 85 VAL A N 1
ATOM 671 C CA . VAL A 1 85 ? 2.443 -3.945 4.789 1.00 84.31 85 VAL A CA 1
ATOM 672 C C . VAL A 1 85 ? 2.112 -5.394 5.153 1.00 84.31 85 VAL A C 1
ATOM 674 O O . VAL A 1 85 ? 1.551 -5.620 6.223 1.00 84.31 85 VAL A O 1
ATOM 677 N N . ARG A 1 86 ? 2.500 -6.379 4.327 1.00 83.00 86 ARG A N 1
ATOM 678 C CA . ARG A 1 86 ? 2.313 -7.814 4.621 1.00 83.00 86 ARG A CA 1
ATOM 679 C C . ARG A 1 86 ? 3.076 -8.265 5.865 1.00 83.00 86 ARG A C 1
ATOM 681 O O . ARG A 1 86 ? 2.543 -9.031 6.665 1.00 83.00 86 ARG A O 1
ATOM 688 N N . ALA A 1 87 ? 4.315 -7.805 6.022 1.00 81.31 87 ALA A N 1
ATOM 689 C CA . ALA A 1 87 ? 5.150 -8.109 7.179 1.00 81.31 87 ALA A CA 1
ATOM 690 C C . ALA A 1 87 ? 4.633 -7.419 8.450 1.00 81.31 87 ALA A C 1
ATOM 692 O O . ALA A 1 87 ? 4.790 -7.937 9.560 1.00 81.31 87 ALA A O 1
ATOM 693 N N . SER A 1 88 ? 3.987 -6.260 8.302 1.00 80.12 88 SER A N 1
ATOM 694 C CA . SER A 1 88 ? 3.334 -5.593 9.415 1.00 80.12 88 SER A CA 1
ATOM 695 C C . SER A 1 88 ? 2.094 -6.381 9.854 1.00 80.12 88 SER A C 1
ATOM 697 O O . SER A 1 88 ? 1.119 -6.535 9.124 1.00 80.12 88 SER A O 1
ATOM 699 N N . LYS A 1 89 ? 2.102 -6.882 11.092 1.00 68.44 89 LYS A N 1
ATOM 700 C CA . LYS A 1 89 ? 0.864 -7.294 11.762 1.00 68.44 89 LYS A CA 1
ATOM 701 C C . LYS A 1 89 ? 0.169 -6.022 12.254 1.00 68.44 89 LYS A C 1
ATOM 703 O O . LYS A 1 89 ? 0.782 -5.322 13.065 1.00 68.44 89 LYS A O 1
ATOM 708 N N . PRO A 1 90 ? -1.066 -5.704 11.824 1.00 62.75 90 PRO A N 1
ATOM 709 C CA . PRO A 1 90 ? -1.768 -4.509 12.283 1.00 62.75 90 PRO A CA 1
ATOM 710 C C . PRO A 1 90 ? -2.191 -4.669 13.752 1.00 62.75 90 PRO A C 1
ATOM 712 O O . PRO A 1 90 ? -3.330 -5.017 14.050 1.00 62.75 90 PRO A O 1
ATOM 715 N N . LYS A 1 91 ? -1.261 -4.413 14.680 1.00 69.94 91 LYS A N 1
ATOM 716 C CA . LYS A 1 91 ? -1.493 -4.500 16.131 1.00 69.94 91 LYS A CA 1
ATOM 717 C C . LYS A 1 91 ? -2.481 -3.435 16.609 1.00 69.94 91 LYS A C 1
ATOM 719 O O . LYS A 1 91 ? -3.414 -3.739 17.335 1.00 69.94 91 LYS A O 1
ATOM 724 N N . THR A 1 92 ? -2.371 -2.210 16.099 1.00 76.69 92 THR A N 1
ATOM 725 C CA . THR A 1 92 ? -3.147 -1.057 16.584 1.00 76.69 92 THR A CA 1
ATOM 726 C C . THR A 1 92 ? -4.659 -1.180 16.384 1.00 76.69 92 THR A C 1
ATOM 728 O O . THR A 1 92 ? -5.421 -0.794 17.266 1.00 76.69 92 THR A O 1
ATOM 731 N N . MET A 1 93 ? -5.127 -1.727 15.257 1.00 80.75 93 MET A N 1
ATOM 732 C CA . MET A 1 93 ? -6.571 -1.923 15.049 1.00 80.75 93 MET A CA 1
ATOM 733 C C . MET A 1 93 ? -7.111 -3.114 15.843 1.00 80.75 93 MET A C 1
ATOM 735 O O . MET A 1 93 ? -8.230 -3.054 16.343 1.00 80.75 93 MET A O 1
ATOM 739 N N . GLN A 1 94 ? -6.319 -4.179 15.979 1.00 87.12 94 GLN A N 1
ATOM 740 C CA . GLN A 1 94 ? -6.695 -5.362 16.758 1.00 87.12 94 GLN A CA 1
ATOM 741 C C . GLN A 1 94 ? -6.827 -5.015 18.244 1.00 87.12 94 GLN A C 1
ATOM 743 O O . GLN A 1 94 ? -7.838 -5.366 18.852 1.00 87.12 94 GLN A O 1
ATOM 748 N N . ASP A 1 95 ? -5.900 -4.222 18.783 1.00 87.12 95 ASP A N 1
ATOM 749 C CA . ASP A 1 95 ? -5.952 -3.733 20.163 1.00 87.12 95 ASP A CA 1
ATOM 750 C C . ASP A 1 95 ? -7.192 -2.852 20.399 1.00 87.12 95 ASP A C 1
ATOM 752 O O . ASP A 1 95 ? -7.910 -3.017 21.388 1.00 87.12 95 ASP A O 1
ATOM 756 N N . ALA A 1 96 ? -7.511 -1.950 19.461 1.00 88.12 96 ALA A N 1
ATOM 757 C CA . ALA A 1 96 ? -8.711 -1.115 19.541 1.00 88.12 96 ALA A CA 1
ATOM 758 C C . ALA A 1 96 ? -10.008 -1.948 19.507 1.00 88.12 96 ALA A C 1
ATOM 760 O O . ALA A 1 96 ? -10.938 -1.687 20.279 1.00 88.12 96 ALA A O 1
ATOM 761 N N . ILE A 1 97 ? -10.062 -2.976 18.652 1.00 93.44 97 ILE A N 1
ATOM 762 C CA . ILE A 1 97 ? -11.180 -3.927 18.593 1.00 93.44 97 ILE A CA 1
ATOM 763 C C . ILE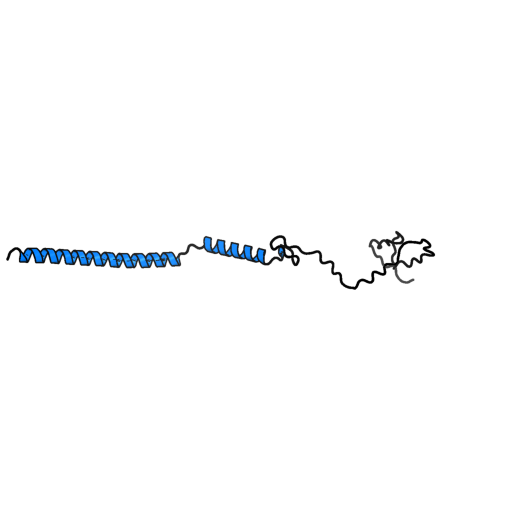 A 1 97 ? -11.291 -4.683 19.920 1.00 93.44 97 ILE A C 1
ATOM 765 O O . ILE A 1 97 ? -12.387 -4.777 20.476 1.00 93.44 97 ILE A O 1
ATOM 769 N N . GLU A 1 98 ? -10.187 -5.178 20.477 1.00 94.31 98 GLU A N 1
ATOM 770 C CA . GLU A 1 98 ? -10.188 -5.898 21.752 1.00 94.31 98 GLU A CA 1
ATOM 771 C C . GLU A 1 98 ? -10.715 -5.019 22.898 1.00 94.31 98 GLU A C 1
ATOM 773 O O . GLU A 1 98 ? -11.588 -5.449 23.661 1.00 94.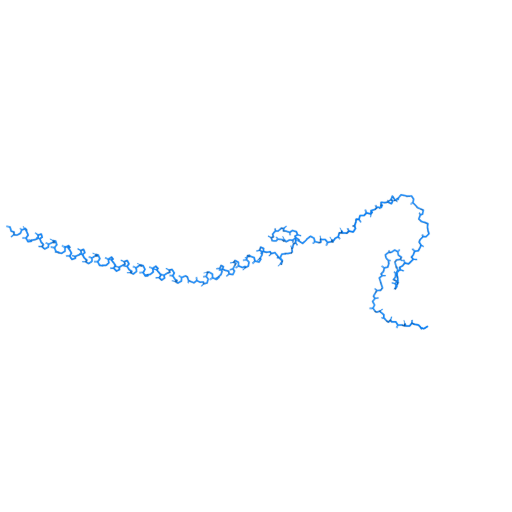31 98 GLU A O 1
ATOM 778 N N . ILE A 1 99 ? -10.263 -3.763 22.981 1.00 95.06 99 ILE A N 1
ATOM 779 C CA . ILE A 1 99 ? -10.728 -2.791 23.982 1.00 95.06 99 ILE A CA 1
ATOM 780 C C . ILE A 1 99 ? -12.234 -2.537 23.837 1.00 95.06 99 ILE A C 1
ATOM 782 O O . ILE A 1 99 ? -12.975 -2.610 24.825 1.00 95.06 99 ILE A O 1
ATOM 786 N N . ALA A 1 100 ? -12.713 -2.291 22.614 1.00 94.94 100 ALA A N 1
ATOM 787 C CA . ALA A 1 100 ? -14.134 -2.071 22.350 1.00 94.94 100 ALA A CA 1
ATOM 788 C C . ALA A 1 100 ? -14.983 -3.298 22.731 1.00 94.94 100 ALA A C 1
ATOM 790 O O . ALA A 1 100 ? -16.075 -3.165 23.296 1.00 94.94 100 ALA A O 1
ATOM 791 N N . THR A 1 101 ? -14.464 -4.499 22.473 1.00 97.19 101 THR A N 1
ATOM 792 C CA . THR A 1 101 ? -15.145 -5.763 22.783 1.00 97.19 101 THR A CA 1
ATOM 793 C C . THR A 1 101 ? -15.215 -5.998 24.294 1.00 97.19 101 THR A C 1
ATOM 795 O O . THR A 1 101 ? -16.291 -6.299 24.819 1.00 97.19 101 THR A O 1
ATOM 798 N N . LYS A 1 102 ? -14.116 -5.762 25.027 1.00 96.94 102 LYS A N 1
ATOM 799 C CA . LYS A 1 102 ? -14.092 -5.813 26.502 1.00 96.94 102 LYS A CA 1
ATOM 800 C C . LYS A 1 102 ? -15.093 -4.837 27.121 1.00 96.94 102 LYS A C 1
ATOM 802 O O . LYS A 1 102 ? -15.839 -5.214 28.028 1.00 96.94 102 LYS A O 1
ATOM 807 N N . LEU A 1 103 ? -15.159 -3.604 26.612 1.00 96.88 103 LEU A N 1
ATOM 808 C CA . LEU A 1 103 ? -16.092 -2.589 27.108 1.00 96.88 103 LEU A CA 1
ATOM 809 C C . LEU A 1 103 ? -17.558 -2.994 26.888 1.00 96.88 103 LEU A C 1
ATOM 811 O O . LEU A 1 103 ? -18.386 -2.842 27.792 1.00 96.88 103 LEU A O 1
ATOM 815 N N . ARG A 1 104 ? -17.880 -3.544 25.711 1.00 97.19 104 ARG A N 1
ATOM 816 C CA . ARG A 1 104 ? -19.223 -4.058 25.407 1.00 97.19 104 ARG A CA 1
ATOM 817 C C . ARG A 1 104 ? -19.610 -5.187 26.358 1.00 97.19 104 ARG A C 1
ATOM 819 O O . ARG A 1 104 ? -20.684 -5.126 26.950 1.00 97.19 104 ARG A O 1
ATOM 826 N N . ASN A 1 105 ? -18.736 -6.174 26.541 1.00 95.81 105 ASN A N 1
ATOM 827 C CA . ASN A 1 105 ? -19.016 -7.333 27.391 1.00 95.81 105 ASN A CA 1
ATOM 828 C C . ASN A 1 105 ? -19.239 -6.923 28.849 1.00 95.81 105 ASN A C 1
ATOM 830 O O . ASN A 1 105 ? -20.178 -7.403 29.481 1.00 95.81 105 ASN A O 1
ATOM 834 N N . LYS A 1 106 ? -18.457 -5.958 29.352 1.00 96.00 106 LYS A N 1
ATOM 835 C CA . LYS A 1 106 ? -18.678 -5.376 30.682 1.00 96.00 106 LYS A CA 1
ATOM 836 C C . LYS A 1 106 ? -20.079 -4.767 30.803 1.00 96.00 106 LYS A C 1
ATOM 838 O O . LYS A 1 106 ? -20.782 -5.057 31.766 1.00 96.00 106 LYS A O 1
ATOM 843 N N . ARG A 1 107 ? -20.515 -3.977 29.813 1.00 94.31 107 ARG A N 1
ATOM 844 C CA . ARG A 1 107 ? -21.865 -3.380 29.794 1.00 94.31 107 ARG A CA 1
ATOM 845 C C . ARG A 1 107 ? -22.974 -4.431 29.714 1.00 94.31 107 ARG A C 1
ATOM 847 O O . ARG A 1 107 ? -23.947 -4.338 30.460 1.00 94.31 107 ARG A O 1
ATOM 854 N N . VAL A 1 108 ? -22.820 -5.442 28.859 1.00 95.31 108 VAL A N 1
ATOM 855 C CA . VAL A 1 108 ? -23.788 -6.544 28.735 1.00 95.31 108 VAL A CA 1
ATOM 856 C C . VAL A 1 108 ? -23.904 -7.312 30.053 1.00 95.31 108 VAL A C 1
ATOM 858 O O . VAL A 1 108 ? -25.017 -7.508 30.531 1.00 95.31 108 VAL A O 1
ATOM 861 N N . SER A 1 109 ? -22.781 -7.652 30.695 1.00 95.50 109 SER A N 1
ATOM 862 C CA . SER A 1 109 ? -22.775 -8.331 31.999 1.00 95.50 109 SER A CA 1
ATOM 863 C C . SER A 1 109 ? -23.531 -7.528 33.059 1.00 95.50 109 SER A C 1
ATOM 865 O O . SER A 1 109 ? -24.401 -8.066 33.741 1.00 95.50 109 SER A O 1
ATOM 867 N N . THR A 1 110 ? -23.273 -6.218 33.153 1.00 93.44 110 THR A N 1
ATOM 868 C CA . THR A 1 110 ? -23.982 -5.359 34.116 1.00 93.44 110 THR A CA 1
ATOM 869 C C . THR A 1 110 ? -25.477 -5.260 33.829 1.00 93.44 110 THR A C 1
ATOM 871 O O . THR A 1 110 ? -26.283 -5.235 34.756 1.00 93.44 110 THR A O 1
ATOM 874 N N . LEU A 1 111 ? -25.872 -5.234 32.553 1.00 94.81 111 LEU A N 1
ATOM 875 C CA . LEU A 1 111 ? -27.280 -5.182 32.179 1.00 94.81 111 LEU A CA 1
ATOM 876 C C . LEU A 1 111 ? -27.996 -6.478 32.569 1.00 94.81 111 LEU A C 1
ATOM 878 O O . LEU A 1 111 ? -29.081 -6.422 33.145 1.00 94.81 111 LEU A O 1
ATOM 882 N N . VAL A 1 112 ? -27.368 -7.627 32.312 1.00 94.19 112 VAL A N 1
ATOM 883 C CA . VAL A 1 112 ? -27.886 -8.949 32.690 1.00 94.19 112 VAL A CA 1
ATOM 884 C C . VAL A 1 112 ? -28.037 -9.066 34.212 1.00 94.19 112 VAL A C 1
ATOM 886 O O . VAL A 1 112 ? -29.070 -9.535 34.699 1.00 94.19 112 VAL A O 1
ATOM 889 N N . GLU A 1 113 ? -27.064 -8.581 34.986 1.00 92.69 113 GLU A N 1
ATOM 890 C CA . GLU A 1 113 ? -27.160 -8.539 36.452 1.00 92.69 113 GLU A CA 1
ATOM 891 C C . GLU A 1 113 ? -28.294 -7.632 36.951 1.00 92.69 113 GLU A C 1
ATOM 893 O O . GLU A 1 113 ? -29.048 -8.001 37.856 1.00 92.69 113 GLU A O 1
ATOM 898 N N . CYS A 1 114 ? -28.453 -6.443 36.368 1.00 90.75 114 CYS A N 1
ATOM 899 C CA . CYS A 1 114 ? -29.546 -5.539 36.724 1.00 90.75 114 CYS A CA 1
ATOM 900 C C . CYS A 1 114 ? -30.915 -6.142 36.374 1.00 90.75 114 CYS A C 1
ATOM 902 O O . CYS A 1 114 ? -31.840 -6.085 37.186 1.00 90.75 114 CYS A O 1
ATOM 904 N N . GLN A 1 115 ? -31.046 -6.768 35.202 1.00 91.75 115 GLN A N 1
ATOM 905 C CA . GLN A 1 115 ? -32.281 -7.430 34.778 1.00 91.75 115 GLN A CA 1
ATOM 906 C C . GLN A 1 115 ? -32.646 -8.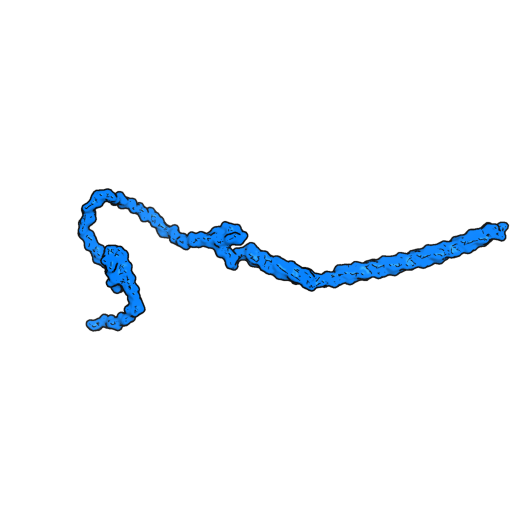599 35.697 1.00 91.75 115 GLN A C 1
ATOM 908 O O . GLN A 1 115 ? -33.799 -8.710 36.114 1.00 91.75 115 GLN A O 1
ATOM 913 N N . THR A 1 116 ? -31.676 -9.430 36.084 1.00 92.06 116 THR A N 1
ATOM 914 C CA . THR A 1 116 ? -31.912 -10.546 37.016 1.00 92.06 116 THR A CA 1
ATOM 915 C C . THR A 1 116 ? -32.285 -10.067 38.420 1.00 92.06 116 THR A C 1
ATOM 917 O O . THR A 1 116 ? -33.193 -10.635 39.032 1.00 92.06 116 THR A O 1
ATOM 920 N N . LYS A 1 117 ? -31.661 -8.994 38.932 1.00 89.12 117 LYS A N 1
ATOM 921 C CA . LYS A 1 117 ? -32.060 -8.362 40.208 1.00 89.12 117 LYS A CA 1
ATOM 922 C C . LYS A 1 117 ? -33.483 -7.795 40.151 1.00 89.12 117 LYS A C 1
ATOM 924 O O . LYS A 1 117 ? -34.260 -8.006 41.083 1.00 89.12 117 LYS A O 1
ATOM 929 N N . ASN A 1 118 ? -33.840 -7.120 39.059 1.00 86.38 118 ASN A N 1
ATOM 930 C CA . ASN A 1 118 ? -35.180 -6.561 38.868 1.00 86.38 118 ASN A CA 1
ATOM 931 C C . ASN A 1 118 ? -36.250 -7.656 38.735 1.00 86.38 118 ASN A C 1
ATOM 933 O O . ASN A 1 118 ? -37.307 -7.542 39.353 1.00 86.38 118 ASN A O 1
ATOM 937 N N . LYS A 1 119 ? -35.956 -8.747 38.015 1.00 89.69 119 LYS A N 1
ATOM 938 C CA . LYS A 1 119 ? -36.828 -9.929 37.896 1.00 89.69 119 LYS A CA 1
ATOM 939 C C . LYS A 1 119 ? -37.143 -10.536 39.268 1.00 89.69 119 LYS A C 1
ATOM 941 O O . LYS A 1 119 ? -38.310 -10.666 39.617 1.00 89.69 119 LYS A O 1
ATOM 946 N N . LYS A 1 120 ? -36.115 -10.787 40.092 1.00 88.00 120 LYS A N 1
ATOM 947 C CA . LYS A 1 120 ? -36.287 -11.307 41.464 1.00 88.00 120 LYS A CA 1
ATOM 948 C C . LYS A 1 120 ? -37.162 -10.396 42.330 1.00 88.00 120 LYS A C 1
ATOM 950 O O . LYS A 1 120 ? -37.997 -10.881 43.085 1.00 88.00 120 LYS A O 1
ATOM 955 N N . ARG A 1 121 ? -36.985 -9.072 42.226 1.00 85.88 121 ARG A N 1
ATOM 956 C CA . ARG A 1 121 ? -37.836 -8.102 42.936 1.00 85.88 121 ARG A CA 1
ATOM 957 C C . ARG A 1 121 ? -39.295 -8.182 42.489 1.00 85.88 121 ARG A C 1
ATOM 959 O O . ARG A 1 121 ? -40.171 -8.189 43.345 1.00 85.88 121 ARG A O 1
ATOM 966 N N . LEU A 1 122 ? -39.547 -8.262 41.184 1.00 86.38 122 LEU A N 1
ATOM 967 C CA . LEU A 1 122 ? -40.901 -8.365 40.640 1.00 86.38 122 LEU A CA 1
ATOM 968 C C . LEU A 1 122 ? -41.611 -9.636 41.123 1.00 86.38 122 LEU A C 1
ATOM 970 O O . LEU A 1 122 ? -42.743 -9.560 41.602 1.00 86.38 122 LEU A O 1
ATOM 974 N N . ASP A 1 123 ? -40.926 -10.778 41.058 1.00 83.38 123 ASP A N 1
ATOM 975 C CA . ASP A 1 123 ? -41.481 -12.071 41.469 1.00 83.38 123 ASP A CA 1
ATOM 976 C C . ASP A 1 123 ? -41.828 -12.079 42.975 1.00 83.38 123 ASP A C 1
ATOM 978 O O . ASP A 1 123 ? -42.853 -12.629 43.383 1.00 83.38 123 ASP A O 1
ATOM 982 N N . ASN A 1 124 ? -41.021 -11.406 43.804 1.00 81.31 124 ASN A N 1
ATOM 983 C CA . ASN A 1 124 ? -41.282 -11.255 45.240 1.00 81.31 124 ASN A CA 1
ATOM 984 C C . ASN A 1 124 ? -42.485 -10.340 45.531 1.00 81.31 124 ASN A C 1
ATOM 986 O O . ASN A 1 124 ? -43.289 -10.649 46.412 1.00 81.31 124 ASN A O 1
ATOM 990 N N . THR A 1 125 ? -42.639 -9.235 44.796 1.00 79.88 125 THR A N 1
ATOM 991 C CA . THR A 1 125 ? -43.789 -8.325 44.946 1.00 79.88 125 THR A CA 1
ATOM 992 C C . THR A 1 125 ? -45.094 -8.989 44.501 1.00 79.88 125 THR A C 1
ATOM 994 O O . THR A 1 125 ? -46.107 -8.864 45.186 1.00 79.88 125 THR A O 1
ATOM 997 N N . SER A 1 126 ? -45.072 -9.745 43.399 1.00 75.31 126 SER A N 1
ATOM 998 C CA . SER A 1 126 ? -46.243 -10.483 42.904 1.00 75.31 126 SER A CA 1
ATOM 999 C C . SER A 1 126 ? -46.757 -11.503 43.928 1.00 75.31 126 SER A C 1
ATOM 1001 O O . SER A 1 126 ? -47.953 -11.522 44.214 1.00 75.31 126 SER A O 1
ATOM 1003 N N . LYS A 1 127 ? -45.861 -12.278 44.558 1.00 73.69 127 LYS A N 1
ATOM 1004 C CA . LYS A 1 127 ? -46.230 -13.240 45.614 1.00 73.69 127 LYS A CA 1
ATOM 1005 C C . LYS A 1 127 ? -46.825 -12.583 46.860 1.00 73.69 127 LYS A C 1
ATOM 1007 O O . LYS A 1 127 ? -47.640 -13.202 47.534 1.00 73.69 127 LYS A O 1
ATOM 1012 N N . LYS A 1 128 ? -46.430 -11.350 47.187 1.00 68.56 128 LYS A N 1
ATOM 1013 C CA . LYS A 1 128 ? -46.987 -10.621 48.336 1.00 68.56 128 LYS A CA 1
ATOM 1014 C C . LYS A 1 128 ? -48.440 -10.200 48.093 1.00 68.56 128 LYS A C 1
ATOM 1016 O O . LYS A 1 128 ? -49.251 -10.313 48.999 1.00 68.56 128 LYS A O 1
ATOM 1021 N N . ASN A 1 129 ? -48.765 -9.775 46.873 1.00 64.25 129 ASN A N 1
ATOM 1022 C CA . ASN A 1 129 ? -50.106 -9.298 46.523 1.00 64.25 129 ASN A CA 1
ATOM 1023 C C . ASN A 1 129 ? -51.124 -10.426 46.278 1.00 64.25 129 ASN A C 1
ATOM 1025 O O . ASN A 1 129 ? -52.314 -10.156 46.300 1.00 64.25 129 ASN A O 1
ATOM 1029 N N . GLN A 1 130 ? -50.685 -11.665 46.026 1.00 65.44 130 GLN A N 1
ATOM 1030 C CA . GLN A 1 130 ? -51.590 -12.819 45.886 1.00 65.44 130 GLN A CA 1
ATOM 1031 C C . GLN A 1 130 ? -51.994 -13.463 47.223 1.00 65.44 130 GLN A C 1
ATOM 1033 O O . GLN A 1 130 ? -52.902 -14.283 47.243 1.00 65.44 130 GLN A O 1
ATOM 1038 N N . ASN A 1 131 ? -51.320 -13.111 48.324 1.00 58.56 131 ASN A N 1
ATOM 1039 C CA . ASN A 1 131 ? -51.590 -13.636 49.668 1.00 58.56 131 ASN A CA 1
ATOM 1040 C C . ASN A 1 131 ? -52.312 -12.614 50.575 1.00 58.56 131 ASN A C 1
ATOM 1042 O O . ASN A 1 131 ? -52.293 -12.767 51.796 1.00 58.56 131 ASN A O 1
ATOM 1046 N N . GLN A 1 132 ? -52.891 -11.561 49.989 1.00 55.59 132 GLN A N 1
ATOM 1047 C CA . GLN A 1 132 ? -53.714 -10.541 50.646 1.00 55.59 132 GLN A CA 1
ATOM 1048 C C . GLN A 1 132 ? -55.127 -10.604 50.069 1.00 55.59 132 GLN A C 1
ATOM 1050 O O . GLN A 1 132 ? -56.077 -10.426 50.860 1.00 55.59 132 GLN A O 1
#

Foldseek 3Di:
DDDDDDDDDFADQDPVPRDGDPDDDPDDDPDPPDDDDPPPPPPDDPDDPPLPQQQDPVPRHSPHHVVPDPVNVVVVVVVVVVVVVVPDDPPPVVVVVVVVVVVVVVVVVVVVVVVVVVVVVVVVVVVVVVVD